Protein AF-A0A8T3SA51-F1 (afdb_monomer_lite)

pLDDT: mean 74.69, std 8.48, range [49.06, 85.69]

Secondary structure (DSSP, 8-state):
-HHHHHHHHHHHHHHHHHHHHHHHHTTSSS--HHHHHHHHHHHHHHHHHHHHHHHHTT--

Structure (mmCIF, N/CA/C/O backbone):
data_AF-A0A8T3SA51-F1
#
_entry.id   AF-A0A8T3SA51-F1
#
loop_
_atom_site.group_PDB
_atom_site.id
_atom_site.type_symbol
_atom_site.label_atom_id
_atom_site.label_alt_id
_atom_site.label_comp_id
_atom_site.label_asym_id
_atom_site.label_entity_id
_atom_site.label_seq_id
_atom_site.pdbx_PDB_ins_code
_atom_site.Cartn_x
_atom_site.Cartn_y
_atom_site.Cartn_z
_atom_site.occupancy
_atom_site.B_iso_or_equiv
_atom_site.auth_seq_id
_atom_site.auth_comp_id
_atom_site.auth_asym_id
_atom_site.auth_atom_id
_atom_site.pdbx_PDB_model_num
ATOM 1 N N . MET A 1 1 ? -20.391 -4.653 9.368 1.00 56.16 1 M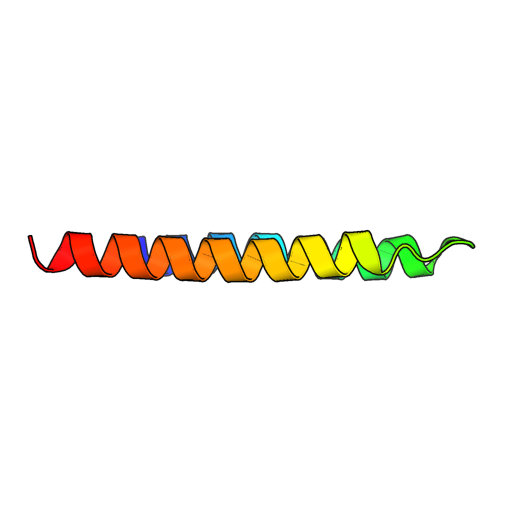ET A N 1
ATOM 2 C CA . MET A 1 1 ? -19.304 -5.464 8.756 1.00 56.16 1 MET A CA 1
ATOM 3 C C . MET A 1 1 ? -18.817 -4.924 7.403 1.00 56.16 1 MET A C 1
ATOM 5 O O . MET A 1 1 ? -17.703 -5.241 7.010 1.00 56.16 1 MET A O 1
ATOM 9 N N . THR A 1 2 ? -19.594 -4.099 6.695 1.00 60.31 2 THR A N 1
ATOM 10 C CA . THR A 1 2 ? -19.258 -3.535 5.370 1.00 60.31 2 THR A CA 1
ATOM 11 C C . THR A 1 2 ? -18.108 -2.523 5.382 1.00 60.31 2 THR A C 1
ATOM 13 O O . THR A 1 2 ? -17.284 -2.533 4.476 1.00 60.31 2 THR A O 1
ATOM 16 N N . THR A 1 3 ? -17.980 -1.713 6.432 1.00 66.06 3 THR A N 1
ATOM 17 C CA . THR A 1 3 ? -16.987 -0.626 6.511 1.00 66.06 3 THR A CA 1
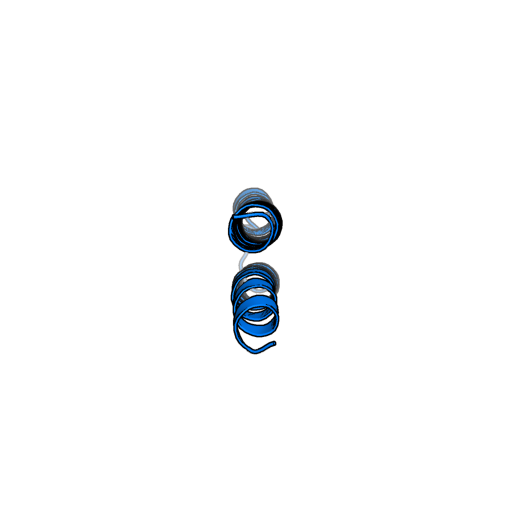ATOM 18 C C . THR A 1 3 ? -15.536 -1.107 6.640 1.00 66.06 3 THR A C 1
ATOM 20 O O . THR A 1 3 ? -14.634 -0.489 6.081 1.00 66.06 3 THR A O 1
ATOM 23 N N . TRP A 1 4 ? -15.292 -2.247 7.300 1.00 67.00 4 TRP A N 1
ATOM 24 C CA . TRP A 1 4 ? -13.941 -2.821 7.408 1.00 67.00 4 TRP A CA 1
ATOM 25 C C . TRP A 1 4 ? -13.439 -3.360 6.062 1.00 67.00 4 TRP A C 1
ATOM 27 O O . TRP A 1 4 ? -12.274 -3.186 5.712 1.00 67.00 4 TRP A O 1
ATOM 37 N N . ARG A 1 5 ? -14.345 -3.933 5.260 1.00 67.00 5 ARG A N 1
ATOM 38 C CA . ARG A 1 5 ? -14.040 -4.353 3.886 1.00 67.00 5 ARG A CA 1
ATOM 39 C C . ARG A 1 5 ? -13.688 -3.150 3.011 1.00 67.00 5 ARG A C 1
ATOM 41 O O . ARG A 1 5 ? -12.746 -3.247 2.237 1.00 67.00 5 ARG A O 1
ATOM 48 N N . SER A 1 6 ? -14.371 -2.014 3.172 1.00 67.81 6 SER A N 1
ATOM 49 C CA . SER A 1 6 ? -14.061 -0.784 2.429 1.00 67.81 6 SER A CA 1
ATOM 50 C C . SER A 1 6 ? -12.660 -0.243 2.723 1.00 67.81 6 SER A C 1
ATOM 52 O O . SER A 1 6 ? -11.939 0.095 1.791 1.00 67.81 6 SER A O 1
ATOM 54 N N . ALA A 1 7 ? -12.239 -0.233 3.991 1.00 65.88 7 ALA A N 1
ATOM 55 C CA . ALA A 1 7 ? -10.889 0.190 4.373 1.00 65.88 7 ALA A CA 1
ATOM 56 C C . ALA A 1 7 ? -9.798 -0.697 3.749 1.00 65.88 7 A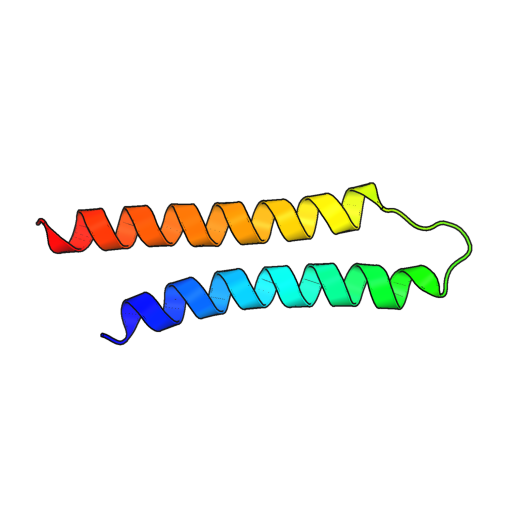LA A C 1
ATOM 58 O O . ALA A 1 7 ? -8.816 -0.197 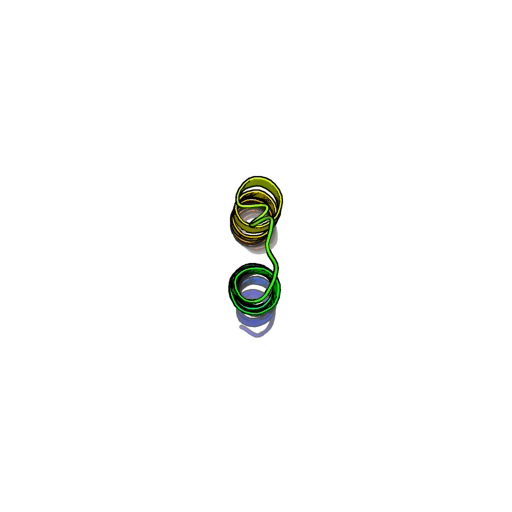3.201 1.00 65.88 7 ALA A O 1
ATOM 59 N N . ILE A 1 8 ? -10.002 -2.018 3.778 1.00 74.38 8 ILE A N 1
ATOM 60 C CA . ILE A 1 8 ? -9.078 -2.975 3.160 1.00 74.38 8 ILE A CA 1
ATOM 61 C C . ILE A 1 8 ? -9.052 -2.787 1.636 1.00 74.38 8 ILE A C 1
ATOM 63 O O . ILE A 1 8 ? -7.975 -2.790 1.049 1.00 74.38 8 ILE A O 1
ATOM 67 N N . MET A 1 9 ? -10.202 -2.556 0.992 1.00 75.25 9 MET A N 1
ATOM 68 C CA . MET A 1 9 ? -10.271 -2.332 -0.459 1.00 75.25 9 MET A CA 1
ATOM 69 C C . MET A 1 9 ? -9.486 -1.095 -0.913 1.00 75.25 9 MET A C 1
ATOM 71 O O . MET A 1 9 ? -8.835 -1.153 -1.952 1.00 75.25 9 MET A O 1
ATOM 75 N N . ILE A 1 10 ? -9.491 -0.004 -0.139 1.00 77.94 10 ILE A N 1
ATOM 76 C CA . ILE A 1 10 ? -8.723 1.210 -0.471 1.00 77.94 10 ILE A CA 1
ATOM 77 C C . ILE A 1 10 ? -7.216 0.935 -0.380 1.00 77.94 10 ILE A C 1
ATOM 79 O O . ILE A 1 10 ? -6.472 1.261 -1.305 1.00 77.94 10 ILE A O 1
ATOM 83 N N . GLY A 1 11 ? -6.773 0.286 0.701 1.00 76.12 11 GLY A N 1
ATOM 84 C CA . GLY A 1 11 ? -5.369 -0.093 0.879 1.00 76.12 11 GLY A CA 1
ATOM 85 C C . GLY A 1 11 ? -4.866 -1.028 -0.219 1.00 76.12 11 GLY A C 1
ATOM 86 O O . GLY A 1 11 ? -3.814 -0.793 -0.813 1.00 76.12 11 GLY A O 1
ATOM 87 N N . VAL A 1 12 ? -5.655 -2.058 -0.536 1.00 79.62 12 VAL A N 1
ATOM 88 C CA . VAL A 1 12 ? -5.367 -2.993 -1.630 1.00 79.62 12 VAL A CA 1
ATOM 89 C C . VAL A 1 12 ? -5.325 -2.262 -2.973 1.00 79.62 12 VAL A C 1
ATOM 91 O O . VAL A 1 12 ? -4.426 -2.525 -3.763 1.00 79.62 12 VAL A O 1
ATOM 94 N N . GLY A 1 13 ? -6.223 -1.302 -3.215 1.00 81.00 13 GLY A N 1
ATOM 95 C CA . GLY A 1 13 ? -6.235 -0.496 -4.438 1.00 81.00 13 GLY A CA 1
ATOM 96 C C . GLY A 1 13 ? -4.925 0.260 -4.669 1.00 81.00 13 GLY A C 1
ATOM 97 O O . GLY A 1 13 ? -4.321 0.128 -5.730 1.00 81.00 13 GLY A O 1
ATOM 98 N N . PHE A 1 14 ? -4.429 0.986 -3.664 1.00 79.44 14 PHE A N 1
ATOM 99 C CA . PHE A 1 14 ? -3.143 1.688 -3.773 1.00 79.44 14 PHE A CA 1
ATOM 100 C C . PHE A 1 14 ? -1.951 0.734 -3.911 1.00 79.44 14 PHE A C 1
ATOM 102 O O . PHE A 1 14 ? -1.011 1.032 -4.648 1.00 79.44 14 PHE A O 1
ATOM 109 N N . MET A 1 15 ? -2.002 -0.433 -3.264 1.00 78.56 15 MET A N 1
ATOM 110 C CA . MET A 1 15 ? -0.966 -1.456 -3.413 1.00 78.56 15 MET A CA 1
ATOM 111 C C . MET A 1 15 ? -0.928 -2.007 -4.849 1.00 78.56 15 MET A C 1
ATOM 113 O O . MET A 1 15 ? 0.144 -2.106 -5.441 1.00 78.56 15 MET A O 1
ATOM 117 N N . VAL A 1 16 ? -2.096 -2.287 -5.438 1.00 84.19 16 VAL A N 1
ATOM 118 C CA . VAL A 1 16 ? -2.236 -2.714 -6.840 1.00 84.19 16 VAL A CA 1
ATOM 119 C C . VAL A 1 16 ? -1.710 -1.639 -7.789 1.00 84.19 16 VAL A C 1
ATOM 121 O O . VAL A 1 16 ? -0.956 -1.961 -8.701 1.00 84.19 16 VAL A O 1
ATOM 124 N N . VAL A 1 17 ? -2.033 -0.363 -7.555 1.00 83.94 17 VAL A N 1
ATOM 125 C CA . VAL A 1 17 ? -1.512 0.755 -8.361 1.00 83.94 17 VAL A CA 1
ATOM 126 C C . VAL A 1 17 ? 0.012 0.853 -8.262 1.00 83.94 17 VAL A C 1
ATOM 128 O O . VAL A 1 17 ? 0.669 1.002 -9.288 1.00 83.94 17 VAL A O 1
ATOM 131 N N . GLY A 1 18 ? 0.592 0.708 -7.067 1.00 80.81 18 GLY A N 1
ATOM 132 C CA . GLY A 1 18 ? 2.046 0.697 -6.880 1.00 80.81 18 GLY A CA 1
ATOM 133 C C . GLY A 1 18 ? 2.737 -0.453 -7.620 1.00 80.81 18 GLY A C 1
ATOM 134 O O . GLY A 1 18 ? 3.758 -0.240 -8.271 1.00 80.81 18 GLY A O 1
ATOM 135 N N . VAL A 1 19 ? 2.154 -1.657 -7.588 1.00 81.75 19 VAL A N 1
ATOM 136 C CA . VAL A 1 19 ? 2.662 -2.823 -8.335 1.00 81.75 19 VAL A CA 1
ATOM 137 C C . VAL A 1 19 ? 2.538 -2.610 -9.845 1.00 81.75 19 VAL A C 1
ATOM 139 O O . VAL A 1 19 ?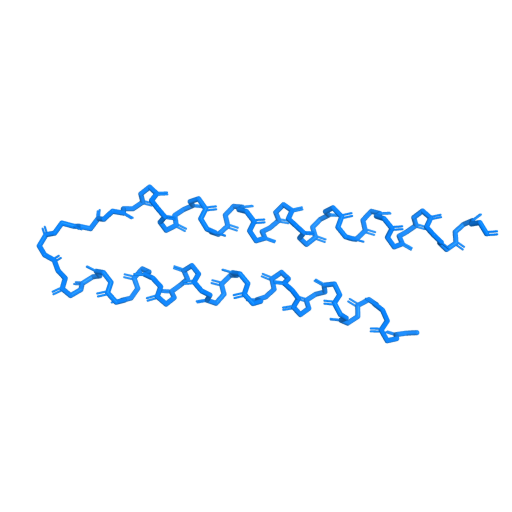 3.501 -2.846 -10.569 1.00 81.75 19 VAL A O 1
ATOM 142 N N . LEU A 1 20 ? 1.392 -2.126 -10.330 1.00 83.62 20 LEU A N 1
ATOM 143 C CA . LEU A 1 20 ? 1.181 -1.824 -11.750 1.00 83.62 20 LEU A CA 1
ATOM 144 C C . LEU A 1 20 ? 2.140 -0.741 -12.251 1.00 83.62 20 LEU A C 1
ATOM 146 O O . LEU A 1 20 ? 2.672 -0.859 -13.352 1.00 83.62 20 LEU A O 1
ATOM 150 N N . TYR A 1 21 ? 2.401 0.286 -11.444 1.00 79.31 21 TYR A N 1
ATOM 151 C CA . TYR A 1 21 ? 3.396 1.309 -11.752 1.00 79.31 21 TYR A CA 1
ATOM 152 C C . TYR A 1 21 ? 4.791 0.690 -11.910 1.00 79.31 21 TYR A C 1
ATOM 154 O O . TYR A 1 21 ? 5.455 0.914 -12.914 1.00 79.31 21 TYR A O 1
ATOM 162 N N . LEU A 1 22 ? 5.197 -0.183 -10.984 1.00 76.75 22 LEU A N 1
ATOM 163 C CA . LEU A 1 22 ? 6.477 -0.896 -11.048 1.00 76.75 22 LEU A CA 1
ATOM 164 C C . LEU A 1 22 ? 6.587 -1.783 -12.305 1.00 76.75 22 LEU A C 1
ATOM 166 O O . LEU A 1 22 ? 7.613 -1.780 -12.982 1.00 76.75 22 LEU A O 1
ATOM 170 N N . VAL A 1 23 ? 5.513 -2.502 -12.653 1.00 78.25 23 VAL A N 1
ATOM 171 C CA . VAL A 1 23 ? 5.447 -3.377 -13.839 1.00 78.25 23 VAL A CA 1
ATOM 172 C C . VAL A 1 23 ? 5.492 -2.576 -15.143 1.00 78.25 23 VAL A C 1
ATOM 174 O O . VAL A 1 23 ? 6.231 -2.933 -16.055 1.00 78.25 23 VAL A O 1
ATOM 177 N N . THR A 1 24 ? 4.721 -1.490 -15.242 1.00 77.50 24 THR A N 1
ATOM 178 C CA . THR A 1 24 ? 4.677 -0.638 -16.445 1.00 77.50 24 THR A CA 1
ATOM 179 C C . THR A 1 24 ? 5.976 0.132 -16.653 1.00 77.50 24 THR A C 1
ATOM 181 O O . THR A 1 24 ? 6.402 0.320 -17.789 1.00 77.50 24 THR A O 1
ATOM 184 N N . GLN A 1 25 ? 6.641 0.532 -15.570 1.00 71.69 25 GLN A N 1
ATOM 185 C CA . GLN A 1 25 ? 7.890 1.277 -15.640 1.00 71.69 25 GLN A CA 1
ATOM 186 C C . GLN A 1 25 ? 9.117 0.389 -15.875 1.00 71.69 25 GLN A C 1
ATOM 188 O O . GLN A 1 25 ? 10.095 0.853 -16.452 1.00 71.69 25 GLN A O 1
ATOM 193 N N . GLY A 1 26 ? 9.052 -0.901 -15.525 1.00 64.81 26 GLY A N 1
ATOM 194 C CA . GLY A 1 26 ? 10.070 -1.891 -15.897 1.00 64.81 26 GLY A CA 1
ATOM 195 C C . GLY A 1 26 ? 10.259 -2.068 -17.413 1.00 64.81 26 GLY A C 1
ATOM 196 O O . GLY A 1 26 ? 11.237 -2.681 -17.827 1.00 64.81 26 GLY A O 1
ATOM 197 N N . ALA A 1 27 ? 9.357 -1.517 -18.237 1.00 63.09 27 ALA A N 1
ATOM 198 C CA . ALA A 1 27 ? 9.470 -1.471 -19.695 1.00 63.09 27 ALA A CA 1
ATOM 199 C C . ALA A 1 27 ? 10.169 -0.201 -20.239 1.00 63.09 27 ALA A C 1
ATOM 201 O O . ALA A 1 27 ? 10.336 -0.083 -21.451 1.00 63.09 27 ALA A O 1
ATOM 202 N N . GLY A 1 28 ? 10.558 0.749 -19.378 1.00 60.75 28 GLY A N 1
ATOM 203 C CA . GLY A 1 28 ? 11.260 1.987 -19.744 1.00 60.75 28 GLY A CA 1
ATOM 204 C C . GLY A 1 28 ? 12.698 2.043 -19.212 1.00 60.75 28 GLY A C 1
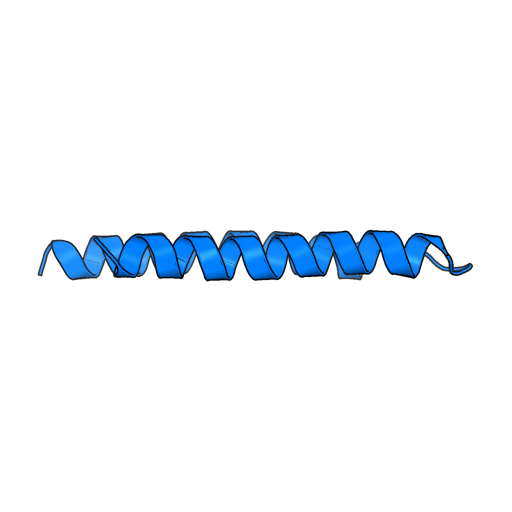ATOM 205 O O . GLY A 1 28 ? 13.029 1.403 -18.218 1.00 60.75 28 GLY A O 1
ATOM 206 N N . GLU A 1 29 ? 13.566 2.828 -19.861 1.00 64.31 29 GLU A N 1
ATOM 207 C CA . GLU A 1 29 ? 15.014 2.854 -19.570 1.00 64.31 29 GLU A CA 1
ATOM 208 C C . GLU A 1 29 ? 15.398 3.462 -18.205 1.00 64.31 29 GLU A C 1
ATOM 210 O O . GLU A 1 29 ? 16.517 3.271 -17.731 1.00 64.31 29 GLU A O 1
ATOM 215 N N . THR A 1 30 ? 14.477 4.148 -17.522 1.00 65.25 30 THR A N 1
ATOM 216 C CA . THR A 1 30 ? 14.698 4.735 -16.192 1.00 65.25 30 THR A CA 1
ATOM 217 C C . THR A 1 30 ? 13.629 4.266 -15.209 1.00 65.25 30 THR A C 1
ATOM 219 O O . THR A 1 30 ? 12.528 4.804 -15.121 1.00 65.25 30 THR A O 1
ATOM 222 N N . MET A 1 31 ? 13.963 3.230 -14.441 1.00 65.00 31 MET A N 1
ATOM 223 C CA . MET A 1 31 ? 13.079 2.688 -13.411 1.00 65.00 31 MET A CA 1
ATOM 224 C C . MET A 1 31 ? 13.091 3.590 -12.164 1.00 65.00 31 MET A C 1
ATOM 226 O O . MET A 1 31 ? 14.015 3.525 -11.349 1.00 65.00 31 MET A O 1
ATOM 230 N N . ASP A 1 32 ? 12.055 4.416 -12.000 1.00 74.12 32 ASP A N 1
ATOM 231 C CA . ASP A 1 32 ? 11.793 5.230 -10.808 1.00 74.12 32 ASP A CA 1
ATOM 232 C C . ASP A 1 32 ? 11.244 4.363 -9.662 1.00 74.12 32 ASP A C 1
ATOM 234 O O . ASP A 1 32 ? 10.054 4.300 -9.333 1.00 74.12 32 ASP A O 1
ATOM 238 N N . ARG A 1 33 ? 12.181 3.679 -9.003 1.00 73.75 33 ARG A N 1
ATOM 239 C CA . ARG A 1 33 ? 11.907 2.868 -7.811 1.00 73.75 33 ARG A CA 1
ATOM 240 C C . ARG A 1 33 ? 11.383 3.712 -6.641 1.00 73.75 33 ARG A C 1
ATOM 242 O O . ARG A 1 33 ? 10.693 3.167 -5.777 1.00 73.75 33 ARG A O 1
ATOM 249 N N . ALA A 1 34 ? 11.693 5.010 -6.594 1.00 80.81 34 ALA A N 1
ATOM 250 C CA . ALA A 1 34 ? 11.248 5.902 -5.526 1.00 80.81 34 ALA A CA 1
ATOM 251 C C . ALA A 1 34 ? 9.741 6.190 -5.634 1.00 80.81 34 ALA A C 1
ATOM 253 O O . ALA A 1 34 ? 9.029 6.086 -4.636 1.00 80.81 34 ALA A O 1
ATOM 254 N N . GLY A 1 35 ? 9.232 6.441 -6.844 1.00 79.62 35 GLY A N 1
ATOM 255 C CA . GLY A 1 35 ? 7.797 6.599 -7.093 1.00 79.62 35 GLY A CA 1
ATOM 256 C C . GLY A 1 35 ? 6.989 5.350 -6.718 1.00 79.62 35 GLY A C 1
ATOM 257 O O . GLY A 1 35 ? 6.000 5.433 -5.985 1.00 79.62 35 GLY A O 1
ATOM 258 N N . ALA A 1 36 ? 7.454 4.168 -7.137 1.00 77.44 36 ALA A N 1
ATOM 259 C CA . ALA A 1 36 ? 6.786 2.901 -6.830 1.00 77.44 36 ALA A CA 1
ATOM 260 C C . ALA A 1 36 ? 6.733 2.612 -5.318 1.00 77.44 36 ALA A C 1
ATOM 262 O O . ALA A 1 36 ? 5.691 2.236 -4.776 1.00 77.44 36 ALA A O 1
ATOM 263 N N . THR A 1 37 ? 7.854 2.816 -4.620 1.00 82.00 37 THR A N 1
ATOM 264 C CA . THR A 1 37 ? 7.935 2.602 -3.167 1.00 82.00 37 THR A CA 1
ATOM 265 C C . THR A 1 37 ? 7.083 3.599 -2.387 1.00 82.00 37 THR A C 1
ATOM 267 O O . THR A 1 37 ? 6.421 3.191 -1.432 1.00 82.00 37 THR A O 1
ATOM 270 N N . MET A 1 38 ? 7.010 4.865 -2.818 1.00 82.94 38 MET A N 1
ATOM 271 C CA . MET A 1 38 ? 6.098 5.848 -2.224 1.00 82.94 38 MET A CA 1
ATOM 272 C C . MET A 1 38 ? 4.632 5.434 -2.359 1.00 82.94 38 MET A C 1
ATOM 274 O O . MET A 1 38 ? 3.896 5.524 -1.380 1.00 82.94 38 MET A O 1
ATOM 278 N N . LEU A 1 39 ? 4.202 4.952 -3.530 1.00 81.88 39 LEU A N 1
ATOM 279 C CA . LEU A 1 39 ? 2.814 4.524 -3.746 1.00 81.88 39 LEU A CA 1
ATOM 280 C C . LEU A 1 39 ? 2.426 3.348 -2.844 1.00 81.88 39 LEU A C 1
ATOM 282 O O . LEU A 1 39 ? 1.347 3.348 -2.249 1.00 81.88 39 LEU A O 1
ATOM 286 N N . ILE A 1 40 ? 3.325 2.373 -2.691 1.00 80.25 40 ILE A N 1
ATOM 287 C CA . ILE A 1 40 ? 3.117 1.234 -1.791 1.00 80.25 40 ILE A CA 1
ATOM 288 C C . ILE A 1 40 ? 3.055 1.710 -0.332 1.00 80.25 40 ILE A C 1
ATOM 290 O O . ILE A 1 40 ? 2.124 1.351 0.391 1.00 80.25 40 ILE A O 1
ATOM 294 N N . ALA A 1 41 ? 4.002 2.550 0.100 1.00 84.00 41 ALA A N 1
ATOM 295 C CA . ALA A 1 41 ? 4.041 3.083 1.462 1.00 84.00 41 ALA A CA 1
ATOM 296 C C . ALA A 1 41 ? 2.793 3.920 1.793 1.00 84.00 41 ALA A C 1
ATOM 298 O O . ALA A 1 41 ? 2.213 3.769 2.869 1.00 84.00 41 ALA A O 1
ATOM 299 N N . LEU A 1 42 ? 2.335 4.748 0.850 1.00 85.69 42 LEU A N 1
ATOM 300 C CA . LEU A 1 42 ? 1.111 5.534 0.975 1.00 85.69 42 LEU A CA 1
ATOM 301 C C . LEU A 1 42 ? -0.121 4.629 1.114 1.00 85.69 42 LEU A C 1
ATOM 303 O O . LEU A 1 42 ? -0.968 4.870 1.974 1.00 85.69 42 LEU A O 1
ATOM 307 N N . GLY A 1 43 ? -0.203 3.561 0.315 1.00 83.19 43 GLY A N 1
ATOM 308 C CA . GLY A 1 43 ? -1.286 2.582 0.401 1.00 83.19 43 GLY A CA 1
ATOM 309 C C . GLY A 1 43 ? -1.364 1.902 1.768 1.00 83.19 43 GLY A C 1
ATOM 310 O O . GLY A 1 43 ? -2.447 1.801 2.349 1.00 83.19 43 GLY A O 1
ATOM 311 N N . VAL A 1 44 ? -0.214 1.504 2.322 1.00 83.44 44 VAL A N 1
ATOM 312 C CA . VAL A 1 44 ? -0.124 0.927 3.674 1.00 83.44 44 VAL A CA 1
ATOM 313 C C . VAL A 1 44 ? -0.530 1.951 4.739 1.00 83.44 44 VAL A C 1
ATOM 315 O O . VAL A 1 44 ? -1.331 1.629 5.620 1.00 83.44 44 VAL A O 1
ATOM 318 N N . ALA A 1 45 ? -0.038 3.189 4.644 1.00 85.25 45 ALA A N 1
ATOM 319 C CA . ALA A 1 45 ? -0.364 4.256 5.589 1.00 85.25 45 ALA A CA 1
ATOM 320 C C . ALA A 1 45 ? -1.869 4.578 5.604 1.00 85.25 45 ALA A C 1
ATOM 322 O O . ALA A 1 45 ? -2.467 4.680 6.676 1.00 85.25 45 ALA A O 1
ATOM 323 N N . MET A 1 46 ? -2.503 4.664 4.430 1.00 81.06 46 MET A N 1
ATOM 324 C CA . MET A 1 46 ? -3.946 4.893 4.306 1.00 81.06 46 MET A CA 1
ATOM 325 C C . MET A 1 46 ? -4.765 3.736 4.882 1.00 81.06 46 MET A C 1
ATOM 327 O O . MET A 1 46 ? -5.725 3.978 5.612 1.00 81.06 46 MET A O 1
ATOM 331 N N . ALA A 1 47 ? -4.372 2.486 4.615 1.00 79.44 47 ALA A N 1
ATOM 332 C CA . ALA A 1 47 ? -5.034 1.309 5.177 1.00 79.44 47 ALA A CA 1
ATOM 333 C C . ALA A 1 47 ? -4.980 1.307 6.712 1.00 79.44 47 ALA A C 1
ATOM 335 O O . ALA A 1 47 ? -5.982 1.033 7.377 1.00 79.44 47 ALA A O 1
ATOM 336 N N . PHE A 1 48 ? -3.819 1.650 7.272 1.00 82.44 48 PHE A N 1
ATOM 337 C CA . PHE A 1 48 ? -3.613 1.716 8.713 1.00 82.44 48 PHE A CA 1
ATOM 338 C C . PHE A 1 48 ? -4.393 2.869 9.357 1.00 82.44 48 PHE A C 1
ATOM 340 O O . PHE A 1 48 ? -5.101 2.656 10.342 1.00 82.44 48 PHE A O 1
ATOM 347 N N . GLY A 1 49 ? -4.342 4.067 8.767 1.00 82.69 49 GLY A N 1
ATOM 348 C CA . GLY A 1 49 ? -5.108 5.226 9.227 1.00 82.69 49 GLY A CA 1
ATOM 349 C C . GLY A 1 49 ? -6.612 4.952 9.238 1.00 82.69 49 GLY A C 1
ATOM 350 O O . GLY A 1 49 ? -7.277 5.173 10.250 1.00 82.69 49 GLY A O 1
ATOM 351 N N . PHE A 1 50 ? -7.145 4.366 8.163 1.00 76.88 50 PHE A N 1
ATOM 352 C CA . PHE A 1 50 ? -8.552 3.964 8.111 1.00 76.88 50 PHE A CA 1
ATOM 353 C C . PHE A 1 50 ? -8.899 2.885 9.141 1.00 76.88 50 PHE A C 1
ATOM 355 O O . PHE A 1 50 ? -9.974 2.944 9.736 1.00 76.88 50 PHE A O 1
ATOM 362 N N . ALA A 1 51 ? -8.013 1.911 9.377 1.00 76.44 51 ALA A N 1
ATOM 363 C CA . ALA A 1 51 ? -8.227 0.880 10.391 1.00 76.44 51 ALA A CA 1
ATOM 364 C C . ALA A 1 51 ? -8.314 1.472 11.807 1.00 76.44 51 ALA A C 1
ATOM 366 O O . ALA A 1 51 ? -9.172 1.057 12.589 1.00 76.44 51 ALA A O 1
ATOM 367 N N . ILE A 1 52 ? -7.477 2.467 12.122 1.00 81.50 52 ILE A N 1
ATOM 368 C CA . ILE A 1 52 ? -7.523 3.191 13.399 1.00 81.50 52 ILE A CA 1
ATOM 369 C C . ILE A 1 52 ? -8.823 3.985 13.523 1.00 81.50 52 ILE A C 1
ATOM 371 O O . ILE A 1 52 ? -9.513 3.853 14.532 1.00 81.50 52 ILE A O 1
ATOM 375 N N . ILE A 1 53 ? -9.185 4.762 12.497 1.00 79.44 53 ILE A N 1
ATOM 376 C CA . ILE A 1 53 ? -10.419 5.562 12.493 1.00 79.44 53 ILE A CA 1
ATOM 377 C C . ILE A 1 53 ? -11.641 4.659 12.705 1.00 79.44 53 ILE A C 1
ATOM 379 O O . ILE A 1 53 ? -12.500 4.956 13.533 1.00 79.44 53 ILE A O 1
ATOM 383 N N . LEU A 1 54 ? -11.700 3.515 12.016 1.00 71.69 54 LEU A N 1
ATOM 384 C CA . LEU A 1 54 ? -12.785 2.548 12.186 1.00 71.69 54 LEU A CA 1
ATOM 385 C C . LEU A 1 54 ? -12.832 1.922 13.580 1.00 71.69 54 LEU A C 1
ATOM 387 O O . LEU A 1 54 ? -13.919 1.591 14.051 1.00 71.69 54 LEU A O 1
ATOM 391 N N . ARG A 1 55 ? -11.673 1.690 14.204 1.00 73.88 55 ARG A N 1
ATOM 392 C CA . ARG A 1 55 ? -11.605 1.158 15.566 1.00 73.88 55 ARG A CA 1
ATOM 393 C C . ARG A 1 55 ? -12.123 2.191 16.563 1.00 73.88 55 ARG A C 1
ATOM 395 O O . ARG A 1 55 ? -13.000 1.855 17.344 1.00 73.88 55 ARG A O 1
ATOM 402 N N . GLY A 1 56 ? -11.673 3.443 16.460 1.00 73.81 56 GLY A N 1
ATOM 403 C CA . GLY A 1 56 ? -12.163 4.538 17.302 1.00 73.81 56 GLY A CA 1
ATOM 404 C C . GLY A 1 56 ? -13.660 4.816 17.128 1.00 73.81 56 GLY A C 1
ATOM 405 O O . GLY A 1 56 ? -14.350 5.075 18.102 1.00 73.81 56 GLY A O 1
ATOM 406 N N . SER A 1 57 ? -14.195 4.678 15.911 1.00 66.62 57 SER A N 1
ATOM 407 C CA . SER A 1 57 ? -15.631 4.845 15.630 1.00 66.62 57 SER A CA 1
ATOM 408 C C . SER A 1 57 ? -16.526 3.732 16.194 1.00 66.62 57 SER A C 1
ATOM 410 O O . SER A 1 57 ? -17.743 3.874 16.137 1.00 66.62 57 SER A O 1
ATOM 412 N N . ARG A 1 58 ? -15.967 2.604 16.645 1.00 61.97 58 ARG A N 1
ATOM 413 C CA . ARG A 1 58 ? -16.734 1.480 17.210 1.00 61.97 58 ARG A CA 1
ATOM 414 C C . ARG A 1 58 ? -16.815 1.501 18.735 1.00 61.97 58 ARG A C 1
ATOM 416 O O . ARG A 1 58 ? -17.662 0.798 19.271 1.00 61.97 58 ARG A O 1
ATOM 423 N N . ASP A 1 59 ? -15.936 2.259 19.386 1.00 56.81 59 ASP A N 1
ATOM 424 C CA . ASP A 1 59 ? -15.909 2.436 20.844 1.00 56.81 59 ASP A CA 1
ATOM 425 C C . ASP A 1 59 ? -16.727 3.668 21.312 1.00 56.81 59 ASP A C 1
ATOM 427 O O . ASP A 1 59 ? -16.831 3.902 22.515 1.00 56.81 59 ASP A O 1
ATOM 431 N N . LEU A 1 60 ? -17.307 4.439 20.379 1.00 49.06 60 LEU A N 1
ATOM 432 C CA . LEU A 1 60 ? -18.264 5.540 20.601 1.00 49.06 60 LEU A CA 1
ATOM 433 C C . LEU A 1 60 ? -19.697 5.064 20.332 1.00 49.06 60 LEU A C 1
ATOM 435 O O . LEU A 1 60 ? -20.598 5.484 21.090 1.00 49.06 60 LEU A O 1
#

Foldseek 3Di:
DVQLVVLVVQLVVLLVVLVVLQVVQVVDPDRPPVVSVVSNVVSVVSSVVSVVVVVVVVVD

Sequence (60 aa):
MTTWRSAIMIGVGFMVVGVLYLVTQGAGETMDRAGATMLIALGVAMAFGFAIILRGSRDL

Radius of gyration: 14.56 Å; chains: 1; bounding box: 34×12×41 Å